Protein AF-A0A1X7SW77-F1 (afdb_monomer_lite)

Sequence (83 aa):
IPPSPRRRCGYCITNNELILCGGTSPTERVYDGKKHLILHDHSDTFVLSLLPTLQQLCMMVVKELHLSTAGLPIHIRQELQNI

Radius of gyration: 17.62 Å; chains: 1; bounding box: 37×34×47 Å

pLDDT: mean 92.38, std 4.99, range [65.94, 96.69]

Organism: Amphimedon queenslandica (NCBI:txid400682)

Foldseek 3Di:
DDDDDFDPWDWDDDDQKIKTAKGWDWDWDADPNDTDTDIDIGGDIDIDGNDDDPLRVVLVVCVVVVPDCPPPDPVSVVVSVVD

Secondary structure (DSSP, 8-state):
-PPPS-BS-EEEEETTEEEEEEEEEEEEEEETTEEEEEEEEEEEEEEEESS--HHHHHHHHHHHTT---TTS-HHHHHHHHH-

Structure (mmCIF, N/CA/C/O backbone):
data_AF-A0A1X7SW77-F1
#
_entry.id   AF-A0A1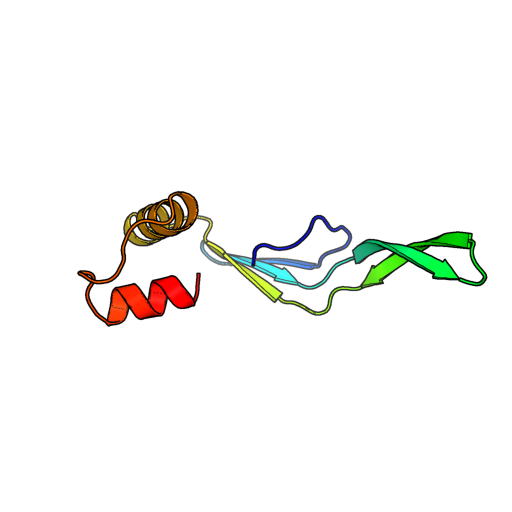X7SW77-F1
#
loop_
_atom_site.group_PDB
_atom_site.id
_atom_site.type_symbol
_atom_site.label_atom_id
_atom_site.label_alt_id
_atom_site.label_comp_id
_atom_site.label_asym_id
_atom_site.label_entity_id
_atom_site.label_seq_id
_atom_site.pdbx_PDB_ins_code
_atom_site.Cartn_x
_atom_site.Cartn_y
_atom_site.Cartn_z
_atom_site.occupancy
_atom_site.B_iso_or_equiv
_atom_site.auth_seq_id
_atom_site.auth_comp_id
_atom_site.auth_asym_id
_atom_site.auth_atom_id
_atom_site.pdbx_PDB_model_num
ATOM 1 N N . ILE A 1 1 ? 3.892 6.278 2.158 1.00 65.94 1 ILE A N 1
ATOM 2 C CA . ILE A 1 1 ? 3.921 6.440 0.675 1.00 65.94 1 ILE A CA 1
ATOM 3 C C . ILE A 1 1 ? 3.115 5.291 0.091 1.00 65.94 1 ILE A C 1
ATOM 5 O O . ILE A 1 1 ? 3.463 4.160 0.402 1.00 65.94 1 ILE A O 1
ATOM 9 N N . PRO A 1 2 ? 2.032 5.538 -0.661 1.00 80.06 2 PRO A N 1
ATOM 10 C CA . PRO A 1 2 ? 1.255 4.463 -1.276 1.00 80.06 2 PRO A CA 1
ATOM 11 C C . PRO A 1 2 ? 2.070 3.734 -2.362 1.00 80.06 2 PRO A C 1
ATOM 13 O O . PRO A 1 2 ? 2.974 4.342 -2.944 1.00 80.06 2 PRO A O 1
ATOM 16 N N . PRO A 1 3 ? 1.763 2.458 -2.667 1.00 89.31 3 PRO A N 1
ATOM 17 C CA . PRO A 1 3 ? 2.442 1.734 -3.736 1.00 89.31 3 PRO A CA 1
ATOM 18 C C . PRO A 1 3 ? 2.288 2.465 -5.074 1.00 89.31 3 PRO A C 1
ATOM 20 O O . PRO A 1 3 ? 1.191 2.858 -5.469 1.00 89.31 3 PRO A O 1
ATOM 23 N N . SER A 1 4 ? 3.396 2.623 -5.796 1.00 90.00 4 SER A N 1
ATOM 24 C CA . SER A 1 4 ? 3.395 3.150 -7.165 1.00 90.00 4 SER A CA 1
ATOM 25 C C . SER A 1 4 ? 2.652 2.212 -8.131 1.00 90.00 4 SER A C 1
ATOM 27 O O . SER A 1 4 ? 2.640 1.001 -7.894 1.00 90.00 4 SER A O 1
ATOM 29 N N . PRO A 1 5 ? 2.084 2.714 -9.249 1.00 91.81 5 PRO A N 1
ATOM 30 C CA . PRO A 1 5 ? 1.475 1.865 -10.272 1.00 91.81 5 PRO A CA 1
ATOM 31 C C . PRO A 1 5 ? 2.446 0.792 -10.780 1.00 91.81 5 PRO A C 1
ATOM 33 O O . PRO A 1 5 ? 3.529 1.094 -11.283 1.00 91.81 5 PRO A O 1
ATOM 36 N N . ARG A 1 6 ? 2.053 -0.477 -10.652 1.00 93.06 6 ARG A N 1
ATOM 37 C CA . ARG A 1 6 ? 2.922 -1.640 -10.883 1.00 93.06 6 ARG A CA 1
ATOM 38 C C . ARG A 1 6 ? 2.124 -2.874 -11.306 1.00 93.06 6 ARG A C 1
ATOM 40 O O . ARG A 1 6 ? 0.903 -2.912 -11.184 1.00 93.06 6 ARG A O 1
ATOM 47 N N . ARG A 1 7 ? 2.814 -3.886 -11.835 1.00 93.94 7 ARG A N 1
ATOM 48 C CA . ARG A 1 7 ? 2.254 -5.170 -12.299 1.00 93.94 7 ARG A CA 1
ATOM 49 C C . ARG A 1 7 ? 3.107 -6.338 -11.820 1.00 93.94 7 ARG A C 1
ATOM 51 O O . ARG A 1 7 ? 4.259 -6.138 -11.448 1.00 93.94 7 ARG A O 1
ATOM 58 N N . ARG A 1 8 ? 2.571 -7.561 -11.918 1.00 95.31 8 ARG A N 1
ATOM 59 C CA . ARG A 1 8 ? 3.256 -8.805 -11.508 1.00 95.31 8 ARG A CA 1
ATOM 60 C C . ARG A 1 8 ? 3.647 -8.798 -10.025 1.00 95.31 8 ARG A C 1
ATOM 62 O O . ARG A 1 8 ? 4.738 -9.221 -9.668 1.00 95.31 8 ARG A O 1
ATOM 69 N N . CYS A 1 9 ? 2.763 -8.267 -9.184 1.00 95.69 9 CYS A N 1
ATOM 70 C CA . CYS A 1 9 ? 2.942 -8.290 -7.735 1.00 95.69 9 CYS A CA 1
ATOM 71 C C . CYS A 1 9 ? 2.419 -9.615 -7.185 1.00 95.69 9 CYS A C 1
ATOM 73 O O . CYS A 1 9 ? 1.417 -10.129 -7.688 1.00 95.69 9 CYS A O 1
ATOM 75 N N . GLY A 1 10 ? 3.053 -10.124 -6.134 1.00 96.62 10 GLY A N 1
ATOM 76 C CA . GLY A 1 10 ? 2.418 -11.120 -5.278 1.00 96.62 10 GLY A CA 1
ATOM 77 C C . GLY A 1 10 ? 1.459 -10.412 -4.327 1.00 96.62 10 GLY A C 1
ATOM 78 O O . GLY A 1 10 ? 1.777 -9.32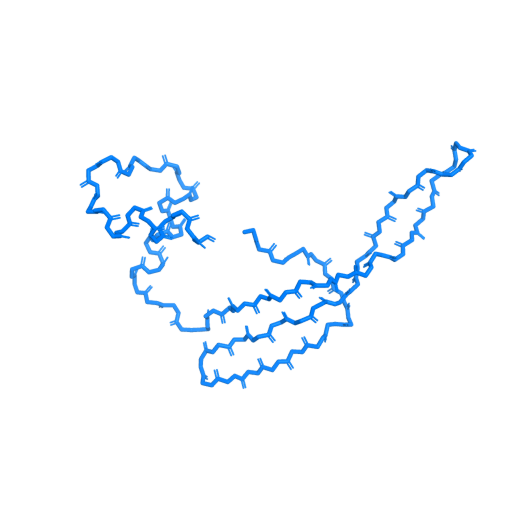9 -3.838 1.00 96.62 10 GLY A O 1
ATOM 79 N N . TYR A 1 11 ? 0.292 -10.991 -4.064 1.00 95.62 11 TYR A N 1
ATOM 80 C CA . TYR A 1 11 ? -0.588 -10.479 -3.020 1.00 95.62 11 TYR A CA 1
ATOM 81 C C . TYR A 1 11 ? -1.341 -11.601 -2.318 1.00 95.62 11 TYR A C 1
ATOM 83 O O . TYR A 1 11 ? -1.613 -12.648 -2.908 1.00 95.62 11 TYR A O 1
ATOM 91 N N . CYS A 1 12 ? -1.704 -11.364 -1.064 1.00 96.69 12 CYS A N 1
ATOM 92 C CA . CYS A 1 12 ? -2.665 -12.187 -0.347 1.00 96.69 12 CYS A CA 1
ATOM 93 C C . CYS A 1 12 ? -3.607 -11.303 0.469 1.00 96.69 12 CYS A C 1
ATOM 95 O O . CYS A 1 12 ? -3.262 -10.189 0.864 1.00 96.69 12 CYS A O 1
ATOM 97 N N . ILE A 1 13 ? -4.820 -11.803 0.683 1.00 96.62 13 ILE A N 1
ATOM 98 C CA . ILE A 1 13 ? -5.805 -11.170 1.554 1.00 96.62 13 ILE A CA 1
ATOM 99 C C . ILE A 1 13 ? -5.923 -12.051 2.788 1.00 96.62 13 ILE A C 1
ATOM 101 O O . ILE A 1 13 ? -6.164 -13.253 2.669 1.00 96.62 13 ILE A O 1
ATOM 105 N N . THR A 1 14 ? -5.747 -11.457 3.960 1.00 95.38 14 THR A N 1
ATOM 106 C CA . THR A 1 14 ? -5.940 -12.128 5.244 1.00 95.38 14 THR A CA 1
ATOM 107 C C . THR A 1 14 ? -6.775 -11.233 6.146 1.00 95.38 14 THR A C 1
ATOM 109 O O . THR A 1 14 ? -6.494 -10.044 6.279 1.00 95.38 14 THR A O 1
ATOM 112 N N . ASN A 1 15 ? -7.838 -11.786 6.734 1.00 92.00 15 ASN A N 1
ATOM 113 C CA . ASN A 1 15 ? -8.853 -11.029 7.469 1.00 92.00 15 ASN A CA 1
ATOM 114 C C . ASN A 1 15 ? -9.407 -9.855 6.634 1.00 92.00 15 ASN A C 1
ATOM 116 O O . ASN A 1 15 ? -10.166 -10.064 5.690 1.00 92.00 15 ASN A O 1
ATOM 120 N N . ASN A 1 16 ? -8.992 -8.630 6.954 1.00 93.56 16 ASN A N 1
ATOM 121 C CA . ASN A 1 16 ? -9.398 -7.391 6.294 1.00 93.56 16 ASN A CA 1
ATOM 122 C C . ASN A 1 16 ? -8.188 -6.583 5.819 1.00 93.56 16 ASN A C 1
ATOM 124 O O . ASN A 1 16 ? -8.272 -5.366 5.680 1.00 93.56 16 ASN A O 1
ATOM 128 N N . GLU A 1 17 ? -7.070 -7.259 5.572 1.00 94.19 17 GLU A N 1
ATOM 129 C CA . GLU A 1 17 ? -5.831 -6.657 5.106 1.00 94.19 17 GLU A CA 1
ATOM 130 C C . GLU A 1 17 ? -5.416 -7.280 3.775 1.00 94.19 17 GLU A C 1
ATOM 132 O O . GLU A 1 17 ? -5.436 -8.500 3.592 1.00 94.19 17 GLU A O 1
ATOM 137 N N . LEU A 1 18 ? -5.025 -6.423 2.838 1.00 94.19 18 LEU A N 1
ATOM 138 C CA . LEU A 1 18 ? -4.341 -6.806 1.614 1.00 94.19 18 LEU A CA 1
ATOM 139 C C . LEU A 1 18 ? -2.839 -6.614 1.828 1.00 94.19 18 LEU A C 1
ATOM 141 O O . LEU A 1 18 ? -2.373 -5.491 2.020 1.00 94.19 18 LEU A O 1
ATOM 145 N N . ILE A 1 19 ? -2.089 -7.709 1.754 1.00 95.81 19 ILE A N 1
ATOM 146 C CA . ILE A 1 19 ? -0.628 -7.697 1.756 1.00 95.81 19 ILE A CA 1
ATOM 147 C C . ILE A 1 19 ? -0.176 -7.729 0.297 1.00 95.81 19 ILE A C 1
ATOM 149 O O . ILE A 1 19 ? -0.463 -8.686 -0.423 1.00 95.81 19 ILE A O 1
ATOM 153 N N . LEU A 1 20 ? 0.510 -6.679 -0.145 1.00 95.69 20 LEU A N 1
ATOM 154 C CA . LEU A 1 20 ? 1.042 -6.527 -1.499 1.00 95.69 20 LEU A CA 1
ATOM 155 C C . LEU A 1 20 ? 2.570 -6.579 -1.451 1.00 95.69 20 LEU A C 1
ATOM 157 O O . LEU A 1 20 ? 3.186 -5.756 -0.778 1.00 95.69 20 LEU A O 1
ATOM 161 N N . CYS A 1 21 ? 3.174 -7.500 -2.198 1.00 96.38 21 CYS A N 1
ATOM 162 C CA . CYS A 1 21 ? 4.618 -7.718 -2.217 1.00 96.38 21 CYS A CA 1
ATOM 163 C C . CYS A 1 21 ? 5.202 -7.474 -3.613 1.00 96.38 21 CYS A C 1
ATOM 165 O O . CYS A 1 21 ? 4.806 -8.111 -4.599 1.00 96.38 21 CYS A O 1
ATOM 167 N N . GLY A 1 22 ? 6.191 -6.584 -3.663 1.00 95.94 22 GLY A N 1
ATOM 168 C CA . GLY A 1 22 ? 7.032 -6.306 -4.817 1.00 95.94 22 GLY A CA 1
ATOM 169 C C . GLY A 1 22 ? 6.268 -5.876 -6.066 1.00 95.94 22 GLY A C 1
ATOM 170 O O . GLY A 1 22 ? 5.416 -4.982 -6.034 1.00 95.94 22 GLY A O 1
ATOM 171 N N . GLY A 1 23 ? 6.612 -6.504 -7.190 1.00 96.12 23 GLY A N 1
ATOM 172 C CA . GLY A 1 23 ? 6.082 -6.192 -8.512 1.00 96.12 23 GLY A CA 1
ATOM 173 C C . GLY A 1 23 ? 7.050 -5.389 -9.365 1.00 96.12 23 GLY A C 1
ATOM 174 O O . GLY A 1 23 ? 8.214 -5.215 -9.032 1.00 96.12 23 GLY A O 1
ATOM 175 N N . THR A 1 24 ? 6.566 -4.915 -10.508 1.00 96.62 24 THR A N 1
ATOM 176 C CA . THR A 1 24 ? 7.393 -4.251 -11.521 1.00 96.62 24 THR A CA 1
ATOM 177 C C . THR A 1 24 ? 6.681 -3.040 -12.109 1.00 96.62 24 THR A C 1
ATOM 179 O O . THR A 1 24 ? 5.479 -3.108 -12.382 1.00 96.62 24 THR A O 1
ATOM 182 N N . SER A 1 25 ? 7.400 -1.943 -12.338 1.00 95.12 25 SER A N 1
ATOM 183 C CA . SER A 1 25 ? 6.873 -0.750 -13.014 1.00 95.12 25 SER A CA 1
ATOM 184 C C . SER A 1 25 ? 7.794 -0.307 -14.151 1.00 95.12 25 SER A C 1
ATOM 186 O O . SER A 1 25 ? 9.009 -0.478 -14.046 1.00 95.12 25 SER A O 1
ATOM 188 N N . PRO A 1 26 ? 7.263 0.284 -15.235 1.00 93.38 26 PRO A N 1
ATOM 189 C CA . PRO A 1 26 ? 8.109 0.916 -16.238 1.00 93.38 26 PRO A CA 1
ATOM 190 C C . PRO A 1 26 ? 8.864 2.096 -15.614 1.00 93.38 26 PRO A C 1
ATOM 192 O O . PRO A 1 26 ? 8.335 2.829 -14.779 1.00 93.38 26 PRO A O 1
ATOM 195 N N . THR A 1 27 ? 10.117 2.283 -16.002 1.00 91.38 27 THR A N 1
ATOM 196 C CA . THR A 1 27 ? 10.937 3.434 -15.621 1.00 91.38 27 THR A CA 1
ATOM 197 C C . THR A 1 27 ? 11.772 3.848 -16.819 1.00 91.38 27 THR A C 1
ATOM 199 O O . THR A 1 27 ? 12.330 3.010 -17.525 1.00 91.38 27 THR A O 1
ATOM 202 N N . GLU A 1 28 ? 11.834 5.150 -17.067 1.00 93.12 28 GLU A N 1
ATOM 203 C CA . GLU A 1 28 ? 12.678 5.707 -18.112 1.00 93.12 28 GLU A CA 1
ATOM 204 C C . GLU A 1 28 ? 14.090 5.904 -17.555 1.00 93.12 28 GLU A C 1
ATOM 206 O O . GLU A 1 28 ? 14.279 6.551 -16.524 1.00 93.12 28 GLU A O 1
ATOM 211 N N . ARG A 1 29 ? 15.091 5.331 -18.225 1.00 91.19 29 ARG A N 1
ATOM 212 C CA . ARG A 1 29 ? 16.503 5.592 -17.935 1.00 91.19 29 ARG A CA 1
ATOM 213 C C . ARG A 1 29 ? 17.210 6.080 -19.184 1.00 91.19 29 ARG A C 1
ATOM 215 O O . ARG A 1 29 ? 16.931 5.618 -20.289 1.00 91.19 29 ARG A O 1
ATOM 222 N N . VAL A 1 30 ? 18.122 7.026 -18.993 1.00 92.44 30 VAL A N 1
ATOM 223 C CA . VAL A 1 30 ? 18.945 7.562 -20.074 1.00 92.44 30 VAL A CA 1
ATOM 224 C C . VAL A 1 30 ? 20.246 6.772 -20.126 1.00 92.44 30 VAL A C 1
ATOM 226 O O . VAL A 1 30 ? 21.001 6.765 -19.156 1.00 92.44 30 VAL A O 1
ATOM 229 N N . TYR A 1 31 ? 20.495 6.123 -21.258 1.00 89.38 31 TYR A N 1
ATOM 230 C CA . TYR A 1 31 ? 21.757 5.463 -21.585 1.00 89.38 31 TYR A CA 1
ATOM 231 C C . TYR A 1 31 ? 22.267 6.068 -22.894 1.00 89.38 31 TYR A C 1
ATOM 233 O O . TYR A 1 31 ? 21.499 6.194 -23.846 1.00 89.38 31 TYR A O 1
ATOM 241 N N . ASP A 1 32 ? 23.523 6.517 -22.930 1.00 90.00 32 ASP A N 1
ATOM 242 C CA . ASP A 1 32 ? 24.153 7.146 -24.106 1.00 90.00 32 ASP A CA 1
ATOM 243 C C . ASP A 1 32 ? 23.310 8.261 -24.759 1.00 90.00 32 ASP A C 1
ATOM 245 O O . ASP A 1 32 ? 23.181 8.361 -25.979 1.00 90.00 32 ASP A O 1
ATOM 249 N N . GLY A 1 33 ? 22.667 9.091 -23.930 1.00 91.44 33 GLY A N 1
ATOM 250 C CA . GLY A 1 33 ? 21.802 10.186 -24.385 1.00 91.44 33 GLY A CA 1
ATOM 251 C C . GLY A 1 33 ? 20.452 9.748 -24.970 1.00 91.44 33 GLY A C 1
ATOM 252 O O . GLY A 1 33 ? 19.668 10.600 -25.386 1.00 91.44 33 GLY A O 1
ATOM 253 N N . LYS A 1 34 ? 20.141 8.447 -24.980 1.00 92.69 34 LYS A N 1
ATOM 254 C CA . LYS A 1 34 ? 18.863 7.892 -25.441 1.00 92.69 34 LYS A CA 1
ATOM 255 C C . LYS A 1 34 ? 18.011 7.431 -24.265 1.00 92.69 34 LYS A C 1
ATOM 257 O O . LYS A 1 34 ? 18.501 6.868 -23.290 1.00 92.69 34 LYS A O 1
ATOM 262 N N . LYS A 1 35 ? 16.706 7.678 -24.366 1.00 93.19 35 LYS A N 1
ATOM 263 C CA . LYS A 1 35 ? 15.704 7.253 -23.386 1.00 93.19 35 LYS A CA 1
ATOM 264 C C . LYS A 1 35 ? 15.306 5.805 -23.650 1.00 93.19 35 LYS A C 1
ATOM 266 O O . LYS A 1 35 ? 14.814 5.482 -24.728 1.00 93.19 35 LYS A O 1
ATOM 271 N N . HIS A 1 36 ? 15.503 4.949 -22.656 1.00 92.75 36 HIS A N 1
ATOM 272 C CA . HIS A 1 36 ? 15.106 3.549 -22.686 1.00 92.75 36 HIS A CA 1
ATOM 273 C C . HIS A 1 36 ? 14.028 3.293 -21.635 1.00 92.75 36 HIS A C 1
ATOM 275 O O . HIS A 1 36 ? 14.179 3.661 -20.469 1.00 92.75 36 HIS A O 1
ATOM 281 N N . LEU A 1 37 ? 12.949 2.629 -22.050 1.00 92.31 37 LEU A N 1
ATOM 282 C CA . LEU A 1 37 ? 11.953 2.084 -21.134 1.00 92.31 37 LEU A CA 1
ATOM 283 C C . LEU A 1 37 ? 12.475 0.757 -20.595 1.00 92.31 37 LEU A C 1
ATOM 285 O O . LEU A 1 37 ? 12.596 -0.216 -21.337 1.00 92.31 37 LEU A O 1
ATOM 289 N N . ILE A 1 38 ? 12.778 0.729 -19.304 1.00 93.06 38 ILE A N 1
ATOM 290 C CA . ILE A 1 38 ? 13.164 -0.487 -18.595 1.00 93.06 38 ILE A CA 1
ATOM 291 C C . ILE A 1 38 ? 12.108 -0.846 -17.553 1.00 93.06 38 ILE A C 1
ATOM 293 O O . ILE A 1 38 ? 11.289 -0.016 -17.156 1.00 93.06 38 ILE A O 1
ATOM 297 N N . LEU A 1 39 ? 12.131 -2.094 -17.100 1.00 93.00 39 LEU A N 1
ATOM 298 C CA . LEU A 1 39 ? 11.329 -2.537 -15.968 1.00 93.00 39 LEU A CA 1
ATOM 299 C C . LEU A 1 39 ? 12.142 -2.372 -14.685 1.00 93.00 39 LEU A C 1
ATOM 301 O O . LEU A 1 39 ? 13.271 -2.847 -14.600 1.00 93.00 39 LEU A O 1
ATOM 305 N N . HIS A 1 40 ? 11.565 -1.684 -13.705 1.00 93.56 40 HIS A N 1
ATOM 306 C CA . HIS A 1 40 ? 12.085 -1.612 -12.350 1.00 93.56 40 HIS A CA 1
ATOM 307 C C . HIS A 1 40 ? 11.351 -2.625 -11.476 1.00 93.56 40 HIS A C 1
ATOM 309 O O . HIS A 1 40 ? 10.125 -2.554 -11.357 1.00 93.56 40 HIS A O 1
ATOM 315 N N . ASP A 1 41 ? 12.108 -3.530 -10.859 1.00 95.44 41 ASP A N 1
ATOM 316 C CA . ASP A 1 41 ? 11.601 -4.474 -9.865 1.00 95.44 41 ASP A CA 1
ATOM 317 C C . ASP A 1 41 ? 11.541 -3.817 -8.483 1.00 95.44 41 ASP A C 1
ATOM 319 O O . ASP A 1 41 ? 12.507 -3.189 -8.044 1.00 95.44 41 ASP A O 1
ATOM 323 N N . HIS A 1 42 ? 10.402 -3.957 -7.812 1.00 95.50 42 HIS A N 1
ATOM 324 C CA . HIS A 1 42 ? 10.163 -3.453 -6.465 1.00 95.50 42 HIS A CA 1
ATOM 325 C C . HIS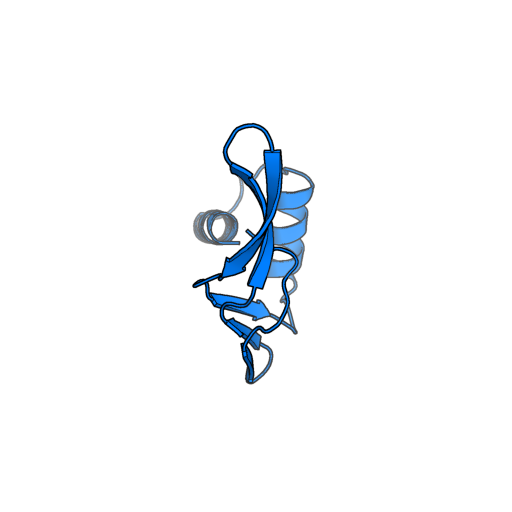 A 1 42 ? 10.368 -4.572 -5.440 1.00 95.50 42 HIS A C 1
ATOM 327 O O . HIS A 1 42 ? 9.910 -5.696 -5.649 1.00 95.50 42 HIS A O 1
ATOM 333 N N . SER A 1 43 ? 11.013 -4.241 -4.322 1.00 94.69 43 SER A N 1
ATOM 334 C CA . SER A 1 43 ? 11.326 -5.167 -3.216 1.00 94.69 43 SER A CA 1
ATOM 335 C C . SER A 1 43 ? 10.617 -4.784 -1.909 1.00 94.69 43 SER A C 1
ATOM 337 O O . SER A 1 43 ? 11.035 -5.189 -0.827 1.00 94.69 43 SER A O 1
ATOM 339 N N . ASP A 1 44 ? 9.596 -3.938 -2.005 1.00 94.06 44 ASP A N 1
ATOM 340 C CA . ASP A 1 44 ? 8.805 -3.403 -0.902 1.00 94.06 44 ASP A CA 1
ATOM 341 C C . ASP A 1 44 ? 7.579 -4.284 -0.593 1.00 94.06 44 ASP A C 1
ATOM 343 O O . ASP A 1 44 ? 7.121 -5.088 -1.411 1.00 94.06 44 ASP A O 1
ATOM 347 N N . THR A 1 45 ? 7.039 -4.111 0.614 1.00 94.38 45 THR A N 1
ATOM 348 C CA . THR A 1 45 ? 5.804 -4.757 1.069 1.00 94.38 45 THR A CA 1
ATOM 349 C C . THR A 1 45 ? 4.863 -3.692 1.608 1.00 94.38 45 THR A C 1
ATOM 351 O O . THR A 1 45 ? 5.268 -2.862 2.422 1.00 94.38 45 THR A O 1
ATOM 354 N N . PHE A 1 46 ? 3.602 -3.738 1.189 1.00 93.38 46 PHE A N 1
ATOM 355 C CA . PHE A 1 46 ? 2.543 -2.868 1.691 1.00 93.38 46 PHE A CA 1
ATOM 356 C C . PHE A 1 46 ? 1.461 -3.688 2.374 1.00 93.38 46 PHE A C 1
ATOM 358 O O . PHE A 1 46 ? 1.074 -4.746 1.881 1.00 93.38 46 PHE A O 1
ATOM 365 N N . VAL A 1 47 ? 0.939 -3.152 3.473 1.00 92.00 47 VAL A N 1
ATOM 366 C CA . VAL A 1 47 ? -0.257 -3.660 4.145 1.00 92.00 47 VAL A CA 1
ATOM 367 C C . VAL A 1 47 ? -1.342 -2.605 3.999 1.00 92.00 47 VAL A C 1
ATOM 369 O O . VAL A 1 47 ? -1.165 -1.457 4.402 1.00 92.00 47 VAL A O 1
ATOM 372 N N . LEU A 1 48 ? -2.444 -2.982 3.364 1.00 89.81 48 LEU A N 1
ATOM 373 C CA . LEU A 1 48 ? -3.563 -2.102 3.058 1.00 89.81 48 LEU A CA 1
ATOM 374 C C . LEU A 1 48 ? -4.786 -2.580 3.836 1.00 89.81 48 LEU A C 1
ATOM 376 O O . LEU A 1 48 ? -5.236 -3.708 3.642 1.00 89.81 48 LEU A O 1
ATOM 380 N N . SER A 1 49 ? -5.338 -1.720 4.691 1.00 90.25 49 SER A N 1
ATOM 381 C CA . SER A 1 49 ? -6.595 -2.019 5.382 1.00 90.25 49 SER A CA 1
ATOM 382 C C . SER A 1 49 ? -7.773 -1.899 4.414 1.00 90.25 49 SER A C 1
ATOM 384 O O . SER A 1 49 ? -7.983 -0.852 3.801 1.00 90.25 49 SER A O 1
ATOM 386 N N . LEU A 1 50 ? -8.550 -2.974 4.285 1.00 91.62 50 LEU A N 1
ATOM 387 C CA . LEU A 1 50 ? -9.787 -3.033 3.501 1.00 91.62 50 LEU A CA 1
ATOM 388 C C . LEU A 1 50 ? -11.013 -2.598 4.318 1.00 91.62 50 LEU A C 1
ATOM 390 O O . LEU A 1 50 ? -12.059 -2.309 3.744 1.00 91.62 50 LEU A O 1
ATOM 394 N N . LEU A 1 51 ? -10.886 -2.540 5.647 1.00 94.06 51 LEU A N 1
ATOM 395 C CA . LEU A 1 51 ? -11.885 -1.987 6.562 1.00 94.06 51 LEU A CA 1
ATOM 396 C C . LEU A 1 51 ? -11.226 -0.935 7.463 1.00 94.06 51 LEU A C 1
ATOM 398 O O . LEU A 1 51 ? -10.973 -1.203 8.641 1.00 94.06 51 LEU A O 1
ATOM 402 N N . PRO A 1 52 ? -10.903 0.254 6.925 1.00 90.62 52 PRO A N 1
ATOM 403 C CA . PRO A 1 52 ? -10.309 1.307 7.728 1.00 90.62 52 PRO A CA 1
ATOM 404 C C . PRO A 1 52 ? -11.281 1.774 8.818 1.00 90.62 52 PRO A C 1
ATOM 406 O O . PRO A 1 52 ? -12.485 1.913 8.593 1.00 90.62 52 PRO A O 1
ATOM 409 N N . THR A 1 53 ? -10.756 2.044 10.010 1.00 92.88 53 THR A N 1
ATOM 410 C CA . THR A 1 53 ? -11.543 2.628 11.101 1.00 92.88 53 THR A CA 1
ATOM 411 C C . THR A 1 53 ? -11.851 4.100 10.819 1.00 92.88 53 THR A C 1
ATOM 413 O O . THR A 1 53 ? -11.156 4.761 10.045 1.00 92.88 53 THR A O 1
ATOM 416 N N . LEU A 1 54 ? -12.855 4.663 11.503 1.00 94.94 54 LEU A N 1
ATOM 417 C CA . LEU A 1 54 ? -13.145 6.100 11.418 1.00 94.94 54 LEU A CA 1
ATOM 418 C C . LEU A 1 54 ? -11.910 6.953 11.756 1.00 94.94 54 LEU A C 1
ATOM 420 O O . LEU A 1 54 ? -11.655 7.955 11.098 1.00 94.94 54 LEU A O 1
ATOM 424 N N . GLN A 1 55 ? -11.114 6.528 12.742 1.00 92.62 55 GLN A N 1
ATOM 425 C CA . GLN A 1 55 ? -9.863 7.194 13.107 1.00 92.62 55 GLN A CA 1
ATOM 426 C C . GLN A 1 55 ? -8.874 7.221 11.935 1.00 92.62 55 GLN A C 1
ATOM 428 O O . GLN A 1 55 ? -8.364 8.291 11.610 1.00 92.62 55 GLN A O 1
ATOM 433 N N . GLN A 1 56 ? -8.651 6.087 11.262 1.00 91.56 56 GLN A N 1
ATOM 434 C CA . GLN A 1 56 ? -7.762 6.009 10.096 1.00 91.56 56 GLN A CA 1
ATOM 435 C C . GLN A 1 56 ? -8.255 6.894 8.943 1.00 91.56 56 GLN A C 1
ATOM 437 O O . GLN A 1 56 ? -7.463 7.625 8.353 1.00 91.56 56 GLN A O 1
ATOM 442 N N . LEU A 1 57 ? -9.563 6.897 8.670 1.00 92.94 57 LEU A N 1
ATOM 443 C CA . LEU A 1 57 ? -10.161 7.765 7.650 1.00 92.94 57 LEU A CA 1
ATOM 444 C C . LEU A 1 57 ? -9.968 9.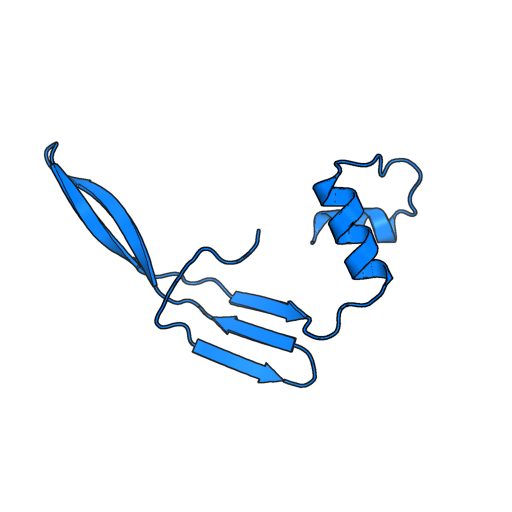253 7.982 1.00 92.94 57 LEU A C 1
ATOM 446 O O . LEU A 1 57 ? -9.534 10.027 7.131 1.00 92.94 57 LEU A O 1
ATOM 450 N N . CYS A 1 58 ? -10.215 9.658 9.229 1.00 94.50 58 CYS A N 1
ATOM 451 C CA . CYS A 1 58 ? -9.972 11.030 9.676 1.00 94.50 58 CYS A CA 1
ATOM 452 C C . CYS A 1 58 ? -8.491 11.418 9.554 1.00 94.50 58 CYS A C 1
ATOM 454 O O . CYS A 1 58 ? -8.177 12.533 9.140 1.00 94.50 58 CYS A O 1
ATOM 456 N N . MET A 1 59 ? -7.572 10.506 9.876 1.00 92.94 59 MET A N 1
ATOM 457 C CA . MET A 1 59 ? -6.132 10.738 9.739 1.00 92.94 59 MET A CA 1
ATOM 458 C C . MET A 1 59 ? -5.704 10.957 8.285 1.00 92.94 59 MET A C 1
ATOM 460 O O . MET A 1 59 ? -4.868 11.824 8.026 1.00 92.94 59 MET A O 1
ATOM 464 N N . MET A 1 60 ? -6.294 10.220 7.339 1.00 91.06 60 MET A N 1
ATOM 465 C CA . MET A 1 60 ? -6.064 10.436 5.906 1.00 91.06 60 MET A CA 1
ATOM 466 C C . MET A 1 60 ? -6.471 11.856 5.493 1.00 91.06 60 MET A C 1
ATOM 468 O O . MET A 1 60 ? -5.675 12.559 4.875 1.00 91.06 60 MET A O 1
ATOM 472 N N . VAL A 1 61 ? -7.653 12.316 5.918 1.00 94.50 61 VAL A N 1
ATOM 473 C CA . VAL A 1 61 ? -8.153 13.672 5.622 1.00 94.50 61 VAL A CA 1
ATOM 474 C C . VAL A 1 61 ? -7.276 14.756 6.256 1.00 94.50 61 VAL A C 1
ATOM 476 O O . VAL A 1 61 ? -6.961 15.753 5.609 1.00 94.50 61 VAL A O 1
ATOM 479 N N . VAL A 1 62 ? -6.830 14.562 7.504 1.00 95.00 62 VAL A N 1
ATOM 480 C CA . VAL A 1 62 ? -5.899 15.484 8.183 1.00 95.00 62 VAL A CA 1
ATOM 481 C C . VAL A 1 62 ? -4.618 15.672 7.369 1.00 95.00 62 VAL A C 1
ATOM 483 O O . VAL A 1 62 ? -4.138 16.800 7.250 1.00 95.00 62 VAL A O 1
ATOM 486 N N . LYS A 1 63 ? -4.080 14.593 6.784 1.00 91.44 63 LYS A N 1
ATOM 487 C CA . LYS A 1 63 ? -2.904 14.668 5.910 1.00 91.44 63 LYS A CA 1
ATOM 488 C C . LYS A 1 63 ? -3.189 15.348 4.583 1.00 91.44 63 LYS A C 1
ATOM 490 O O . LYS A 1 63 ? -2.417 16.217 4.193 1.00 91.44 63 LYS A O 1
ATOM 495 N N . GLU A 1 64 ? -4.256 14.938 3.907 1.00 92.94 64 GLU A N 1
ATOM 496 C CA . GLU A 1 64 ? -4.627 15.438 2.581 1.00 92.94 64 GLU A CA 1
ATOM 497 C C . GLU A 1 64 ? -4.879 16.950 2.591 1.00 92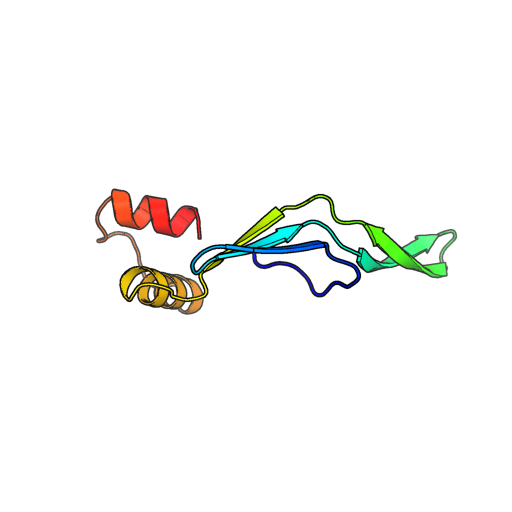.94 64 GLU A C 1
ATOM 499 O O . GLU A 1 64 ? -4.427 17.665 1.702 1.00 92.94 64 GLU A O 1
ATOM 504 N N . LEU A 1 65 ? -5.536 17.448 3.641 1.00 96.06 65 LEU A N 1
ATOM 505 C CA . LEU A 1 65 ? -5.842 18.868 3.815 1.00 96.06 65 LEU A CA 1
ATOM 506 C C . LEU A 1 65 ? -4.763 19.640 4.591 1.00 96.06 65 LEU A C 1
ATOM 508 O O . LEU A 1 65 ? -4.959 20.818 4.888 1.00 96.06 65 LEU A O 1
ATOM 512 N N . HIS A 1 66 ? -3.645 18.997 4.945 1.00 93.88 66 HIS A N 1
ATOM 513 C CA . HIS A 1 66 ? -2.560 19.586 5.737 1.00 93.88 66 HIS A CA 1
ATOM 514 C C . HIS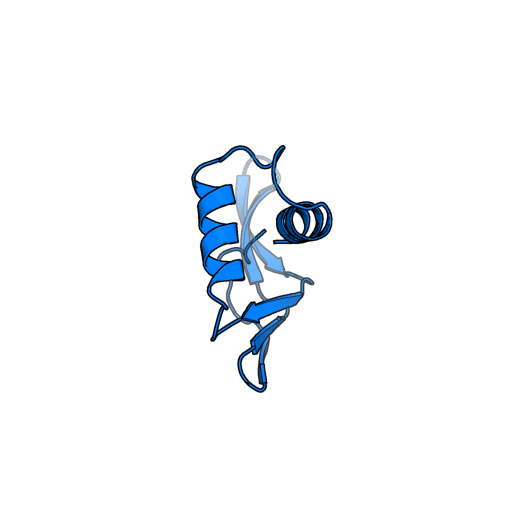 A 1 66 ? -3.043 20.296 7.019 1.00 93.88 66 HIS A C 1
ATOM 516 O O . HIS A 1 66 ? -2.569 21.379 7.371 1.00 93.88 66 HIS A O 1
ATOM 522 N N . LEU A 1 67 ? -4.000 19.691 7.730 1.00 95.50 67 LEU A N 1
ATOM 523 C CA . LEU A 1 67 ? -4.564 20.273 8.949 1.00 95.50 67 LEU A CA 1
ATOM 524 C C . LEU A 1 67 ? -3.537 20.275 10.089 1.00 95.50 67 LEU A C 1
ATOM 526 O O . LEU A 1 67 ? -2.688 19.389 10.202 1.00 95.50 67 LEU A O 1
ATOM 530 N N . SER A 1 68 ? -3.642 21.264 10.978 1.00 94.75 68 SER A N 1
ATOM 531 C CA . SER A 1 68 ? -2.760 21.359 12.143 1.00 94.75 68 SER A CA 1
ATOM 532 C C . SER A 1 68 ? -2.944 20.171 13.088 1.00 94.75 68 SER A C 1
ATOM 534 O O . SER A 1 68 ? -4.052 19.869 13.528 1.00 94.75 68 SER A O 1
ATOM 536 N N . THR A 1 69 ? -1.831 19.536 13.454 1.00 94.62 69 THR A N 1
ATOM 537 C CA . THR A 1 69 ? -1.794 18.394 14.381 1.00 94.62 69 THR A CA 1
ATOM 538 C C . THR A 1 69 ? -1.292 18.775 15.774 1.00 94.62 69 THR A C 1
ATOM 540 O O . THR A 1 69 ? -1.230 17.921 16.656 1.00 94.62 69 THR A O 1
ATOM 543 N N . ALA A 1 70 ? -0.955 20.050 16.009 1.00 94.25 70 ALA A N 1
ATOM 544 C CA . ALA A 1 70 ? -0.310 20.504 17.245 1.00 94.25 70 ALA A CA 1
ATOM 545 C C . ALA A 1 70 ? -1.139 20.194 18.506 1.00 94.25 70 ALA A C 1
ATOM 547 O O . ALA A 1 70 ? -0.579 19.789 19.526 1.00 94.25 70 ALA A O 1
ATOM 548 N N . GLY A 1 71 ? -2.467 20.318 18.414 1.00 93.50 71 GLY A N 1
ATOM 549 C CA . GLY A 1 71 ? -3.401 20.053 19.514 1.00 93.50 71 GLY A CA 1
ATOM 550 C C . GLY A 1 71 ? -3.784 18.582 19.709 1.00 93.50 71 GLY A C 1
ATOM 551 O O . GLY A 1 71 ? -4.531 18.278 20.633 1.00 93.50 71 GLY A O 1
ATOM 552 N N . LEU A 1 72 ? -3.311 17.666 18.856 1.00 93.31 72 LEU A N 1
ATOM 553 C CA . LEU A 1 72 ? -3.679 16.254 18.950 1.00 93.31 72 LEU A CA 1
ATOM 554 C C . LEU A 1 72 ? -2.877 15.530 20.047 1.00 93.31 72 LEU A C 1
ATOM 556 O O . LEU A 1 72 ? -1.706 15.864 20.273 1.00 93.31 72 LEU A O 1
ATOM 560 N N . PRO A 1 73 ? -3.462 14.502 20.694 1.00 95.50 73 PRO A N 1
ATOM 561 C CA . PRO A 1 73 ? -2.741 13.636 21.620 1.00 95.50 73 PRO A CA 1
ATOM 562 C C . PRO A 1 73 ? -1.478 13.035 20.992 1.00 95.50 73 PRO A C 1
ATOM 564 O O . PRO A 1 73 ? -1.440 12.744 19.797 1.00 95.50 73 PRO A O 1
ATOM 567 N N . ILE A 1 74 ? -0.446 12.799 21.808 1.00 94.69 74 ILE A N 1
ATOM 568 C CA . ILE A 1 74 ? 0.861 12.342 21.312 1.00 94.69 74 ILE A CA 1
ATOM 569 C C . ILE A 1 74 ? 0.783 11.035 20.511 1.00 94.69 74 ILE A C 1
ATOM 571 O O . ILE A 1 74 ? 1.417 10.950 19.464 1.00 94.69 74 ILE A O 1
ATOM 575 N N . HIS A 1 75 ? -0.043 10.078 20.944 1.00 93.75 75 HIS A N 1
ATOM 576 C CA . HIS A 1 75 ? -0.225 8.800 20.252 1.00 93.75 75 HIS A CA 1
ATOM 577 C C . HIS A 1 75 ? -0.827 8.993 18.849 1.00 93.75 75 HIS A C 1
ATOM 579 O O . HIS A 1 75 ? -0.309 8.452 17.880 1.00 93.75 75 HIS A O 1
ATOM 585 N N . ILE A 1 76 ? -1.826 9.874 18.707 1.00 92.81 76 ILE A N 1
ATOM 586 C CA . ILE A 1 76 ? -2.429 10.223 17.409 1.00 92.81 76 ILE A CA 1
ATOM 587 C C . ILE A 1 76 ? -1.410 10.900 16.489 1.00 92.81 76 ILE A C 1
ATOM 589 O O . ILE A 1 76 ? -1.359 10.607 15.297 1.00 92.81 76 ILE A O 1
ATOM 593 N N . ARG A 1 77 ? -0.571 11.798 17.022 1.00 93.44 77 ARG A N 1
ATOM 594 C CA . ARG A 1 77 ? 0.481 12.454 16.225 1.00 93.44 77 ARG A CA 1
ATOM 595 C C . ARG A 1 77 ? 1.529 11.464 15.723 1.00 93.44 77 ARG A C 1
ATOM 597 O O . ARG A 1 77 ? 2.002 11.619 14.604 1.00 93.44 77 ARG A O 1
ATOM 604 N N . GLN A 1 78 ? 1.883 10.469 16.534 1.00 92.62 78 GLN A N 1
ATOM 605 C CA . GLN A 1 78 ? 2.809 9.406 16.140 1.00 92.62 78 GLN A CA 1
ATOM 606 C C . GLN A 1 78 ? 2.197 8.508 15.062 1.00 92.62 78 GLN A C 1
ATOM 608 O O . GLN A 1 78 ? 2.842 8.245 14.053 1.00 92.62 78 GLN A O 1
ATOM 613 N N . GLU A 1 79 ? 0.936 8.103 15.216 1.00 90.44 79 GLU A N 1
ATOM 614 C CA . GLU A 1 79 ? 0.216 7.347 14.182 1.00 90.44 79 GLU A CA 1
ATOM 615 C C . GLU A 1 79 ? 0.141 8.124 12.863 1.00 90.44 79 GLU A C 1
ATOM 617 O O . GLU A 1 79 ? 0.445 7.581 11.803 1.00 90.44 79 GLU A O 1
ATOM 622 N N . LEU A 1 80 ? -0.145 9.427 12.923 1.00 90.44 80 LEU A N 1
ATOM 623 C CA . LEU A 1 80 ? -0.119 10.306 11.756 1.00 90.44 80 LEU A CA 1
ATOM 624 C C . LEU A 1 80 ? 1.258 10.375 11.087 1.00 90.44 80 LEU A C 1
ATOM 626 O O . LEU A 1 80 ? 1.320 10.625 9.894 1.00 90.44 80 LEU A O 1
ATOM 630 N N . GLN A 1 81 ? 2.373 10.159 11.777 1.00 85.44 81 GLN A N 1
ATOM 631 C CA . GLN A 1 81 ? 3.681 10.102 11.109 1.00 85.44 81 GLN A CA 1
ATOM 632 C C . GLN A 1 81 ? 3.881 8.797 10.328 1.00 85.44 81 GLN A C 1
ATOM 634 O O . GLN A 1 81 ? 4.617 8.797 9.343 1.00 85.44 81 GLN A O 1
ATOM 639 N N . ASN A 1 82 ? 3.189 7.728 10.725 1.00 74.38 82 ASN A N 1
ATOM 640 C CA . ASN A 1 82 ? 3.379 6.374 10.205 1.00 74.38 82 ASN A CA 1
ATOM 641 C C . ASN A 1 82 ? 2.402 5.982 9.082 1.00 74.38 82 ASN A C 1
ATOM 643 O O . ASN A 1 82 ? 2.623 4.967 8.424 1.00 74.38 82 ASN A O 1
ATOM 647 N N . ILE A 1 83 ? 1.335 6.760 8.868 1.00 70.75 83 ILE A N 1
ATOM 648 C CA . ILE A 1 83 ? 0.403 6.614 7.727 1.00 70.75 83 ILE A CA 1
ATOM 649 C C . ILE A 1 83 ? 1.047 7.131 6.430 1.00 70.75 83 ILE A C 1
ATOM 651 O O . ILE A 1 83 ? 0.799 6.594 5.331 1.00 70.75 83 ILE A O 1
#